Protein AF-A9DYQ1-F1 (afdb_monomer_lite)

Foldseek 3Di:
DDDDDDDPDDDDDPPPPCPVPPPPFAQDPQCLLVLVLVLQLCLVPDDLVNQQVSAQHLVNLLVVLVVCVVQFAPVSSVVNVPDDPVNLSVVSVVASVVSVVLCVVVVHNRNQKAWDGKDWDWDADRRWIKIWIWTWIDDPNWIKIKIWIWTQDPSRTITTHDIHDIDTD

Organism: NCBI:txid391587

Secondary structure (DSSP, 8-state):
-----------S-------------B-STHHHHHHHHHHHTTTTT--HHHHHHTS--HHHHHHHHHHTTTTS-HHHHHHHHT--HHHHHHHHHHHHHHHHHHHHHHT--GGG-EEEEEEEEEEEETTEEEEEEEEEEEETTEEEEEEEEEEE-TTS-EEEEEEEEEEE-

Radius of gyration: 20.81 Å; chains: 1; bounding box: 68×34×69 Å

Sequence (169 aa):
MKKAHHIFTLLIVSVLFISCENSTTIKKPEDVGKHAMTILKKMDKLSKEEYIKALFTLEDVKAFGKENADKISERGLKEIEDLTPEKYNANMERTFNKLKESADKYGIVWKDITYEDYTFEEREQDNIKGTRGTLSFKHDDKPYTIRLSALIMKDKSYKLIGMSGFREN

pLDDT: mean 88.34, std 16.56, range [38.72, 98.44]

Structure (mmCIF, N/CA/C/O backbone):
data_AF-A9DYQ1-F1
#
_entry.id   AF-A9DYQ1-F1
#
loop_
_atom_site.group_PDB
_atom_site.id
_atom_site.type_symbol
_atom_site.label_atom_id
_atom_site.label_alt_id
_atom_site.label_comp_id
_atom_site.label_asym_id
_atom_site.label_entity_id
_atom_site.label_seq_id
_atom_site.pdbx_PDB_ins_code
_atom_site.Cartn_x
_atom_site.Cartn_y
_atom_site.Cartn_z
_atom_site.occupancy
_atom_site.B_iso_or_equiv
_atom_site.auth_seq_id
_atom_site.auth_comp_id
_atom_site.auth_asym_id
_atom_site.auth_atom_id
_atom_site.pdbx_PDB_model_num
ATOM 1 N N . MET A 1 1 ? 48.550 -17.893 46.424 1.00 40.50 1 MET A N 1
ATOM 2 C CA . MET A 1 1 ? 48.075 -18.811 45.364 1.00 40.50 1 MET A CA 1
ATOM 3 C C . MET A 1 1 ? 46.703 -18.350 44.870 1.00 40.50 1 MET A C 1
ATOM 5 O O . MET A 1 1 ? 45.802 -18.263 45.684 1.00 40.50 1 MET A O 1
ATOM 9 N N . LYS A 1 2 ? 46.627 -17.984 43.576 1.00 39.91 2 LYS A N 1
ATOM 10 C CA . LYS A 1 2 ? 45.488 -17.983 42.616 1.00 39.91 2 LYS A CA 1
ATOM 11 C C . LYS A 1 2 ? 44.081 -17.666 43.181 1.00 39.91 2 LYS A C 1
ATOM 13 O O . LYS A 1 2 ? 43.480 -18.501 43.832 1.00 39.91 2 LYS A O 1
ATOM 18 N N . LYS A 1 3 ? 43.552 -16.442 43.027 1.00 45.97 3 LYS A N 1
ATOM 19 C CA . LYS A 1 3 ? 42.706 -15.969 41.896 1.00 45.97 3 LYS A CA 1
ATOM 20 C C . LYS A 1 3 ? 41.659 -17.001 41.420 1.00 45.97 3 LYS A C 1
ATOM 22 O O . LYS A 1 3 ? 41.969 -17.810 40.553 1.00 45.97 3 LYS A O 1
ATOM 27 N N . ALA A 1 4 ? 40.423 -16.890 41.906 1.00 50.81 4 ALA A N 1
ATOM 28 C CA . ALA A 1 4 ? 39.215 -17.487 41.319 1.00 50.81 4 ALA A CA 1
ATOM 29 C C . ALA A 1 4 ? 38.196 -16.344 41.126 1.00 50.81 4 ALA A C 1
ATOM 31 O O . ALA A 1 4 ? 37.671 -15.810 42.091 1.00 50.81 4 ALA A O 1
ATOM 32 N N . HIS A 1 5 ? 38.259 -15.677 39.974 1.00 49.56 5 HIS A N 1
ATOM 33 C CA . HIS A 1 5 ? 37.331 -15.855 38.847 1.00 49.56 5 HIS A CA 1
ATOM 34 C C . HIS A 1 5 ? 36.043 -15.037 39.015 1.00 49.56 5 HIS A C 1
ATOM 36 O O . HIS A 1 5 ? 35.018 -15.512 39.488 1.00 49.56 5 HIS A O 1
ATOM 42 N N . HIS A 1 6 ? 36.124 -13.791 38.535 1.00 56.28 6 HIS A N 1
ATOM 43 C CA . HIS A 1 6 ? 35.034 -13.179 37.782 1.00 56.28 6 HIS A CA 1
ATOM 44 C C . HIS A 1 6 ? 34.451 -14.221 36.822 1.00 56.28 6 HIS A C 1
ATOM 46 O O . HIS A 1 6 ? 35.230 -14.768 36.056 1.00 56.28 6 HIS A O 1
ATOM 52 N N . ILE A 1 7 ? 33.145 -14.480 36.872 1.00 56.91 7 ILE A N 1
ATOM 53 C CA . ILE A 1 7 ? 32.258 -14.837 35.748 1.00 56.91 7 ILE A CA 1
ATOM 54 C C . ILE A 1 7 ? 30.840 -14.787 36.336 1.00 56.91 7 ILE A C 1
ATOM 56 O O . ILE A 1 7 ? 30.326 -15.751 36.890 1.00 56.91 7 ILE A O 1
ATOM 60 N N . PHE A 1 8 ? 30.215 -13.618 36.260 1.00 48.75 8 PHE A N 1
ATOM 61 C CA . PHE A 1 8 ? 28.759 -13.529 36.143 1.00 48.75 8 PHE A CA 1
ATOM 62 C C . PHE A 1 8 ? 28.449 -12.345 35.228 1.00 48.75 8 PHE A C 1
ATOM 64 O O . PHE A 1 8 ? 27.862 -11.335 35.595 1.00 48.75 8 PHE A O 1
ATOM 71 N N . THR A 1 9 ? 28.987 -12.455 34.017 1.00 54.00 9 THR A N 1
ATOM 72 C CA . THR A 1 9 ? 28.660 -11.608 32.878 1.00 54.00 9 THR A CA 1
ATOM 73 C C . THR A 1 9 ? 28.218 -12.554 31.782 1.00 54.00 9 THR A C 1
ATOM 75 O O . THR A 1 9 ? 29.058 -13.048 31.043 1.00 54.00 9 THR A O 1
ATOM 78 N N . LEU A 1 10 ? 26.926 -12.867 31.711 1.00 50.59 10 LEU A N 1
ATOM 79 C CA . LEU A 1 10 ? 26.263 -13.218 30.458 1.00 50.59 10 LEU A CA 1
ATOM 80 C C . LEU A 1 10 ? 24.759 -13.361 30.688 1.00 50.59 10 LEU A C 1
ATOM 82 O O . LEU A 1 10 ? 24.347 -13.855 31.729 1.00 50.59 10 LEU A O 1
ATOM 86 N N . LEU A 1 11 ? 23.991 -13.021 29.654 1.00 49.88 11 LEU A N 1
ATOM 87 C CA . LEU A 1 11 ? 22.552 -13.243 29.506 1.00 49.88 11 LEU A CA 1
ATOM 88 C C . LEU A 1 11 ? 21.665 -12.350 30.372 1.00 49.88 11 LEU A C 1
ATOM 90 O O . LEU A 1 11 ? 21.276 -12.724 31.463 1.00 49.88 11 LEU A O 1
ATOM 94 N N . ILE A 1 12 ? 21.318 -11.180 29.836 1.00 52.84 12 ILE A N 1
ATOM 95 C CA . ILE A 1 12 ? 19.942 -10.685 29.615 1.00 52.84 12 ILE A CA 1
ATOM 96 C C . ILE A 1 12 ? 20.112 -9.252 29.099 1.00 52.84 12 ILE A C 1
ATOM 98 O O . ILE A 1 12 ? 19.974 -8.307 29.850 1.00 52.84 12 ILE A O 1
ATOM 102 N N . VAL A 1 13 ? 20.506 -9.095 27.834 1.00 50.69 13 VAL A N 1
ATOM 103 C CA . VAL A 1 13 ? 20.022 -8.020 26.941 1.00 50.69 13 VAL A CA 1
ATOM 104 C C . VAL A 1 13 ? 20.194 -8.536 25.508 1.00 50.69 13 VAL A C 1
ATOM 106 O O . VAL A 1 13 ? 20.801 -7.918 24.643 1.00 50.69 13 VAL A O 1
ATOM 109 N N . SER A 1 14 ? 19.647 -9.718 25.235 1.00 45.72 14 SER A N 1
ATOM 110 C CA . SER A 1 14 ? 19.144 -10.041 23.903 1.00 45.72 14 SER A CA 1
ATOM 111 C C . SER A 1 14 ? 17.839 -9.262 23.704 1.00 45.72 14 SER A C 1
ATOM 113 O O . SER A 1 14 ? 16.759 -9.826 23.592 1.00 45.72 14 SER A O 1
ATOM 115 N N . VAL A 1 15 ? 17.951 -7.933 23.677 1.00 53.78 15 VAL A N 1
ATOM 116 C CA . VAL A 1 15 ? 17.115 -7.120 22.797 1.00 53.78 15 VAL A CA 1
ATOM 117 C C . VAL A 1 15 ? 17.691 -7.472 21.426 1.00 53.78 15 VAL A C 1
ATOM 119 O O . VAL A 1 15 ? 18.695 -6.922 20.999 1.00 53.78 15 VAL A O 1
ATOM 122 N N . LEU A 1 16 ? 17.283 -8.571 20.786 1.00 45.16 16 LEU A N 1
ATOM 123 C CA . LEU A 1 16 ? 16.071 -8.586 19.971 1.00 45.16 16 LEU A CA 1
ATOM 124 C C . LEU A 1 16 ? 15.844 -7.212 19.326 1.00 45.16 16 LEU A C 1
ATOM 126 O O . LEU A 1 16 ? 14.733 -6.697 19.279 1.00 45.16 16 LEU A O 1
ATOM 130 N N . PHE A 1 17 ? 16.914 -6.658 18.745 1.00 46.25 17 PHE A N 1
ATOM 131 C CA . PHE A 1 17 ? 16.836 -6.013 17.448 1.00 46.25 17 PHE A CA 1
ATOM 132 C C . PHE A 1 17 ? 16.303 -7.057 16.465 1.00 46.25 17 PHE A C 1
ATOM 134 O O . PHE A 1 17 ? 17.014 -7.598 15.624 1.00 46.25 17 PHE A O 1
ATOM 141 N N . ILE A 1 18 ? 15.002 -7.324 16.577 1.00 45.78 18 ILE A N 1
ATOM 142 C CA . ILE A 1 18 ? 14.160 -7.705 15.461 1.00 45.78 18 ILE A CA 1
ATOM 143 C C . ILE A 1 18 ? 14.119 -6.446 14.588 1.00 45.78 18 ILE A C 1
ATOM 145 O O . ILE A 1 18 ? 13.111 -5.756 14.480 1.00 45.78 18 ILE A O 1
ATOM 149 N N . SER A 1 19 ? 15.254 -6.125 13.967 1.00 38.72 19 SER A N 1
ATOM 150 C CA . SER A 1 19 ? 15.243 -5.494 12.662 1.00 38.72 19 SER A CA 1
ATOM 151 C C . SER A 1 19 ? 14.729 -6.579 11.727 1.00 38.72 19 SER A C 1
ATOM 153 O O . SER A 1 19 ? 15.490 -7.265 11.054 1.00 38.72 19 SER A O 1
ATOM 155 N N . CYS A 1 20 ? 13.421 -6.829 11.796 1.00 41.53 20 CYS A N 1
ATOM 156 C CA . CYS A 1 20 ? 12.740 -7.595 10.778 1.00 41.53 20 CYS A CA 1
ATOM 157 C C . CYS A 1 20 ? 12.833 -6.742 9.518 1.00 41.53 20 CYS A C 1
ATOM 159 O O . CYS A 1 20 ? 12.065 -5.794 9.347 1.00 41.53 20 CYS A O 1
ATOM 161 N N . GLU A 1 21 ? 13.799 -7.078 8.666 1.00 46.41 21 GLU A N 1
ATOM 162 C CA . GLU A 1 21 ? 13.752 -6.853 7.226 1.00 46.41 21 GLU A CA 1
ATOM 163 C C . GLU A 1 21 ? 12.452 -7.456 6.681 1.00 46.41 21 GLU A C 1
ATOM 165 O O . GLU A 1 21 ? 12.430 -8.528 6.090 1.00 46.41 21 GLU A O 1
ATOM 170 N N . ASN A 1 22 ? 11.320 -6.808 6.915 1.00 41.91 22 ASN A N 1
ATOM 171 C CA . ASN A 1 22 ? 10.039 -7.318 6.462 1.00 41.91 22 ASN A CA 1
ATOM 172 C C . ASN A 1 22 ? 9.542 -6.464 5.311 1.00 41.91 22 ASN A C 1
ATOM 174 O O . ASN A 1 22 ? 8.440 -5.926 5.355 1.00 41.91 22 ASN A O 1
ATOM 178 N N . SER A 1 23 ? 10.295 -6.474 4.208 1.00 49.47 23 SER A N 1
ATOM 179 C CA . SER A 1 23 ? 9.592 -6.574 2.932 1.00 49.47 23 SER A CA 1
ATOM 180 C C . SER A 1 23 ? 9.047 -8.009 2.870 1.00 49.47 23 SER A C 1
ATOM 182 O O . SER A 1 23 ? 9.657 -8.925 2.317 1.00 49.47 23 SER A O 1
ATOM 184 N N . THR A 1 24 ? 7.940 -8.263 3.579 1.00 62.09 24 THR A N 1
ATOM 185 C CA . THR A 1 24 ? 7.328 -9.592 3.605 1.00 62.09 24 THR A CA 1
ATOM 186 C C . THR A 1 24 ? 6.993 -9.926 2.163 1.00 62.09 24 THR A C 1
ATOM 188 O O . THR A 1 24 ? 6.187 -9.252 1.527 1.00 62.09 24 THR A O 1
ATOM 191 N N . THR A 1 25 ? 7.701 -10.893 1.590 1.00 79.31 25 THR A N 1
ATOM 192 C CA . THR A 1 25 ? 7.480 -11.266 0.199 1.00 79.31 25 THR A CA 1
ATOM 193 C C . THR A 1 25 ? 6.159 -12.018 0.151 1.00 79.31 25 THR A C 1
ATOM 195 O O . THR A 1 25 ? 6.078 -13.169 0.574 1.00 79.31 25 THR A O 1
ATOM 198 N N . ILE A 1 26 ? 5.108 -11.347 -0.313 1.00 91.56 26 ILE A N 1
ATOM 199 C CA . ILE A 1 26 ? 3.766 -11.915 -0.401 1.00 91.56 26 ILE A CA 1
ATOM 200 C C . ILE A 1 26 ? 3.757 -12.861 -1.601 1.00 91.56 26 ILE A C 1
ATOM 202 O O . ILE A 1 26 ? 4.026 -12.437 -2.718 1.00 91.56 26 ILE A O 1
ATOM 206 N N . LYS A 1 27 ? 3.496 -14.153 -1.397 1.00 92.69 27 LYS A N 1
ATOM 207 C CA . LYS A 1 27 ? 3.528 -15.154 -2.485 1.00 92.69 27 LYS A CA 1
ATOM 208 C C . LYS A 1 27 ? 2.156 -15.466 -3.078 1.00 92.69 27 LYS A C 1
ATOM 210 O O . LYS A 1 27 ? 2.085 -16.088 -4.132 1.00 92.69 27 LYS A O 1
ATOM 215 N N . LYS A 1 28 ? 1.086 -15.054 -2.403 1.00 92.06 28 LYS A N 1
ATOM 216 C CA . LYS A 1 28 ? -0.295 -15.300 -2.809 1.00 92.06 28 LYS A CA 1
ATOM 217 C C . LYS A 1 28 ? -1.065 -13.983 -2.826 1.00 92.06 28 LYS A C 1
ATOM 219 O O . LYS A 1 28 ? -0.905 -13.208 -1.881 1.00 92.06 28 LYS A O 1
ATOM 224 N N . PRO A 1 29 ? -1.888 -13.719 -3.848 1.00 88.69 29 PRO A N 1
ATOM 225 C CA . PRO A 1 29 ? -2.624 -12.464 -3.931 1.00 88.69 29 PRO A CA 1
ATOM 226 C C . PRO A 1 29 ? -3.575 -12.282 -2.741 1.00 88.69 29 PRO A C 1
ATOM 228 O O . PRO A 1 29 ? -3.687 -11.179 -2.219 1.00 88.69 29 PRO A O 1
ATOM 231 N N . GLU A 1 30 ? -4.167 -13.358 -2.216 1.00 90.00 30 GLU A N 1
ATOM 232 C CA . GLU A 1 30 ? -5.069 -13.318 -1.056 1.00 90.00 30 GLU A CA 1
ATOM 233 C C . GLU A 1 30 ? -4.378 -12.793 0.216 1.00 90.00 30 GLU A C 1
ATOM 235 O O . GLU A 1 30 ? -5.014 -12.216 1.100 1.00 90.00 30 GLU A O 1
ATOM 240 N N . ASP A 1 31 ? -3.056 -12.955 0.316 1.00 94.75 31 ASP A N 1
ATOM 241 C CA . ASP A 1 31 ? -2.280 -12.496 1.466 1.00 94.75 31 ASP A CA 1
ATOM 242 C C . ASP A 1 31 ? -1.938 -10.993 1.390 1.00 94.75 31 ASP A C 1
ATOM 244 O O . ASP A 1 31 ? -1.518 -10.414 2.396 1.00 94.75 31 ASP A O 1
ATOM 248 N N . VAL A 1 32 ? -2.192 -10.319 0.255 1.00 96.31 32 VAL A N 1
ATOM 249 C CA . VAL A 1 32 ? -2.072 -8.852 0.130 1.00 96.31 32 VAL A CA 1
ATOM 250 C C . VAL A 1 32 ? -3.027 -8.149 1.093 1.00 96.31 32 VAL A C 1
ATOM 252 O O . VAL A 1 32 ? -2.613 -7.232 1.805 1.00 96.31 32 VAL A O 1
ATOM 255 N N . GLY A 1 33 ? -4.278 -8.616 1.183 1.00 96.69 33 GLY A N 1
ATOM 256 C CA . GLY A 1 33 ? -5.270 -8.081 2.118 1.00 96.69 33 GLY A CA 1
ATOM 257 C C . GLY A 1 33 ? -4.836 -8.213 3.579 1.00 96.69 33 GLY A C 1
ATOM 258 O O . GLY A 1 33 ? -4.914 -7.252 4.344 1.00 96.69 33 GLY A O 1
ATOM 259 N N . LYS A 1 34 ? -4.295 -9.375 3.966 1.00 95.94 34 LYS A N 1
ATOM 260 C CA . LYS A 1 34 ? -3.789 -9.619 5.331 1.00 95.94 34 LYS A CA 1
ATOM 261 C C . LYS A 1 34 ? -2.568 -8.761 5.662 1.00 95.94 34 LYS A C 1
ATOM 263 O O . LYS A 1 34 ? -2.434 -8.270 6.786 1.00 95.94 34 LYS A O 1
ATOM 268 N N . HIS A 1 35 ? -1.675 -8.568 4.692 1.00 95.88 35 HIS A N 1
ATOM 269 C CA . HIS A 1 35 ? -0.522 -7.693 4.864 1.00 95.88 35 HIS A CA 1
ATOM 270 C C . HIS A 1 35 ? -0.960 -6.235 5.057 1.00 95.88 35 HIS A C 1
ATOM 272 O O . HIS A 1 35 ? -0.565 -5.608 6.039 1.00 95.88 35 HIS A O 1
ATOM 278 N N . ALA A 1 36 ? -1.860 -5.733 4.206 1.00 97.06 36 ALA A N 1
ATOM 279 C CA . ALA A 1 36 ? -2.444 -4.401 4.360 1.00 97.06 36 ALA A CA 1
ATOM 280 C C . ALA A 1 36 ? -3.147 -4.239 5.716 1.00 97.06 36 ALA A C 1
ATOM 282 O O . ALA A 1 36 ? -2.920 -3.252 6.410 1.00 97.06 36 ALA A O 1
ATOM 283 N N . MET A 1 37 ? -3.911 -5.242 6.157 1.00 97.31 37 MET A N 1
ATOM 284 C CA . MET A 1 37 ? -4.545 -5.256 7.478 1.00 97.31 37 MET A CA 1
ATOM 285 C C . MET A 1 37 ? -3.530 -5.092 8.620 1.00 97.31 37 MET A C 1
ATOM 287 O O . MET A 1 37 ? -3.785 -4.385 9.593 1.00 97.31 37 MET A O 1
ATOM 291 N N . THR A 1 38 ? -2.358 -5.718 8.499 1.00 96.06 38 THR A N 1
ATOM 292 C CA . THR A 1 38 ? -1.279 -5.605 9.493 1.00 96.06 38 THR A CA 1
ATOM 293 C C . THR A 1 38 ? -0.722 -4.182 9.574 1.00 96.06 38 THR A C 1
ATOM 295 O O . THR A 1 38 ? -0.380 -3.728 10.667 1.00 96.06 38 THR A O 1
ATOM 298 N N . ILE A 1 39 ? -0.641 -3.478 8.440 1.00 96.69 39 ILE A N 1
ATOM 299 C CA . ILE A 1 39 ? -0.240 -2.066 8.385 1.00 96.69 39 ILE A CA 1
ATOM 300 C C . ILE A 1 39 ? -1.346 -1.193 8.985 1.00 96.69 39 ILE A C 1
ATOM 302 O O . ILE A 1 39 ? -1.072 -0.400 9.884 1.00 96.69 39 ILE A O 1
ATOM 306 N N . LEU A 1 40 ? -2.598 -1.393 8.553 1.00 97.50 40 LEU A N 1
ATOM 307 C CA . LEU A 1 40 ? -3.757 -0.627 9.018 1.00 97.50 40 LEU A CA 1
ATOM 308 C C . LEU A 1 40 ? -3.893 -0.677 10.539 1.00 97.50 40 LEU A C 1
ATOM 310 O O . LEU A 1 40 ? -3.983 0.372 11.162 1.00 97.50 40 LEU A O 1
ATOM 314 N N . LYS A 1 41 ? -3.761 -1.856 11.160 1.00 97.62 41 LYS A N 1
ATOM 315 C CA . LYS A 1 41 ? -3.813 -2.012 12.628 1.00 97.62 41 LYS A CA 1
ATOM 316 C C . LYS A 1 41 ? -2.759 -1.225 13.410 1.00 97.62 41 LYS A C 1
ATOM 318 O O . LYS A 1 41 ? -2.864 -1.101 14.629 1.00 97.62 41 LYS A O 1
ATOM 323 N N . LYS A 1 42 ? -1.720 -0.728 12.739 1.00 96.44 42 LYS A N 1
ATOM 324 C CA . LYS A 1 42 ? -0.634 0.051 13.341 1.00 96.44 42 LYS A CA 1
ATOM 325 C C . LYS A 1 42 ? -0.725 1.542 13.018 1.00 96.44 42 LYS A C 1
ATOM 327 O O . LYS A 1 42 ? 0.101 2.293 13.524 1.00 96.44 42 LYS A O 1
ATOM 332 N N . MET A 1 43 ? -1.709 1.986 12.235 1.00 95.94 43 MET A N 1
ATOM 333 C CA . MET A 1 43 ? -1.803 3.366 11.732 1.00 95.94 43 MET A CA 1
ATOM 334 C C . MET A 1 43 ? -1.805 4.439 12.827 1.00 95.94 43 MET A C 1
ATOM 336 O O . MET A 1 43 ? -1.227 5.501 12.616 1.00 95.94 43 MET A O 1
ATOM 340 N N . ASP A 1 44 ? -2.362 4.155 14.009 1.00 93.25 44 ASP A N 1
ATOM 341 C CA . ASP A 1 44 ? -2.326 5.076 15.162 1.00 93.25 44 ASP A CA 1
ATOM 342 C C . ASP A 1 44 ? -0.904 5.373 15.661 1.00 93.25 44 ASP A C 1
ATOM 344 O O . ASP A 1 44 ? -0.655 6.402 16.287 1.00 93.25 44 ASP A O 1
ATOM 348 N N . LYS A 1 45 ? 0.029 4.448 15.414 1.00 93.88 45 LYS A N 1
ATOM 349 C CA . LYS A 1 45 ? 1.401 4.472 15.935 1.00 93.88 45 LYS A CA 1
ATOM 350 C C . LYS A 1 45 ? 2.453 4.681 14.853 1.00 93.88 45 LYS A C 1
ATOM 352 O O . LYS A 1 45 ? 3.588 4.989 15.193 1.00 93.88 45 LYS A O 1
ATOM 357 N N . LEU A 1 46 ? 2.101 4.476 13.585 1.00 94.19 46 LEU A N 1
ATOM 358 C CA . LEU A 1 46 ? 3.023 4.657 12.471 1.00 94.19 46 LEU A CA 1
ATOM 359 C C . LEU A 1 46 ? 3.292 6.144 12.245 1.00 94.19 46 LEU A C 1
ATOM 361 O O . LEU A 1 46 ? 2.370 6.952 12.116 1.00 94.19 46 LEU A O 1
ATOM 365 N N . SER A 1 47 ? 4.568 6.487 12.132 1.00 95.38 47 SER A N 1
ATOM 366 C CA . SER A 1 47 ? 4.992 7.709 11.456 1.00 95.38 47 SER A CA 1
ATOM 367 C C . SER A 1 47 ? 4.725 7.614 9.950 1.00 95.38 47 SER A C 1
ATOM 369 O O . SER A 1 47 ? 4.548 6.531 9.380 1.00 95.38 47 SER A O 1
ATOM 371 N N . LYS A 1 48 ? 4.736 8.767 9.279 1.00 93.56 48 LYS A N 1
ATOM 372 C CA . LYS A 1 48 ? 4.628 8.845 7.819 1.00 93.56 48 LYS A CA 1
ATOM 373 C C . LYS A 1 48 ? 5.748 8.053 7.140 1.00 93.56 48 LYS A C 1
ATOM 375 O O . LYS A 1 48 ? 5.508 7.337 6.172 1.00 93.56 48 LYS A O 1
ATOM 380 N N . GLU A 1 49 ? 6.966 8.165 7.652 1.00 93.06 49 GLU A N 1
ATOM 381 C CA . GLU A 1 49 ? 8.152 7.517 7.104 1.00 93.06 49 GLU A CA 1
ATOM 382 C C . GLU A 1 49 ? 8.064 5.991 7.243 1.00 93.06 49 GLU A C 1
ATOM 384 O O . GLU A 1 49 ? 8.405 5.266 6.309 1.00 93.06 49 GLU A O 1
ATOM 389 N N . GLU A 1 50 ? 7.567 5.489 8.376 1.00 94.50 50 GLU A N 1
ATOM 390 C CA . GLU A 1 50 ? 7.318 4.055 8.567 1.00 94.50 50 GLU A CA 1
ATOM 391 C C . GLU A 1 50 ? 6.190 3.542 7.669 1.00 94.50 50 GLU A C 1
ATOM 393 O O . GLU A 1 50 ? 6.307 2.450 7.117 1.00 94.50 50 GLU A O 1
ATOM 398 N N . TYR A 1 51 ? 5.128 4.330 7.472 1.00 94.12 51 TYR A N 1
ATOM 399 C CA . TYR A 1 51 ? 4.063 3.998 6.525 1.00 94.12 51 TYR A CA 1
ATOM 400 C C . TYR A 1 51 ? 4.597 3.871 5.092 1.00 94.12 51 TYR A C 1
ATOM 402 O O . TYR A 1 51 ? 4.308 2.887 4.416 1.00 94.12 51 TYR A O 1
ATOM 410 N N . ILE A 1 52 ? 5.417 4.827 4.641 1.00 92.44 52 ILE A N 1
ATOM 411 C CA . ILE A 1 52 ? 6.021 4.801 3.301 1.00 92.44 52 ILE A CA 1
ATOM 412 C C . ILE A 1 52 ? 6.916 3.569 3.128 1.00 92.44 52 ILE A C 1
ATOM 414 O O . ILE A 1 52 ? 6.841 2.904 2.099 1.00 92.44 52 ILE A O 1
ATOM 418 N N . LYS A 1 53 ? 7.728 3.236 4.139 1.00 92.00 53 LYS A N 1
ATOM 419 C CA . LYS A 1 53 ? 8.616 2.059 4.124 1.00 92.00 53 LYS A CA 1
ATOM 420 C C . LYS A 1 53 ? 7.878 0.723 4.196 1.00 92.00 53 LYS A C 1
ATOM 422 O O . LYS A 1 53 ? 8.441 -0.296 3.814 1.00 92.00 53 LYS A O 1
ATOM 427 N N . ALA A 1 54 ? 6.651 0.708 4.714 1.00 91.62 54 ALA A N 1
ATOM 428 C CA . ALA A 1 54 ? 5.808 -0.486 4.732 1.00 91.62 54 ALA A CA 1
ATOM 429 C C . ALA A 1 54 ? 5.180 -0.790 3.358 1.00 91.62 54 ALA A C 1
ATOM 431 O O . ALA A 1 54 ? 4.599 -1.858 3.170 1.00 91.62 54 ALA A O 1
ATOM 432 N N . LEU A 1 55 ? 5.283 0.145 2.411 1.00 93.19 55 LEU A N 1
ATOM 433 C CA . LEU A 1 55 ? 4.831 0.017 1.030 1.00 93.19 55 LEU A CA 1
ATOM 434 C C . LEU A 1 55 ? 6.029 -0.115 0.077 1.00 93.19 55 LEU A C 1
ATOM 436 O O . LEU A 1 55 ? 7.185 -0.148 0.490 1.00 93.19 55 LEU A O 1
ATOM 440 N N . PHE A 1 56 ? 5.744 -0.207 -1.219 1.00 92.38 56 PHE A N 1
ATOM 441 C CA . PHE A 1 56 ? 6.751 -0.218 -2.276 1.00 92.38 56 PHE A CA 1
ATOM 442 C C . PHE A 1 56 ? 7.379 1.167 -2.450 1.00 92.38 56 PHE A C 1
ATOM 444 O O . PHE A 1 56 ? 6.708 2.087 -2.910 1.00 92.38 56 PHE A O 1
ATOM 451 N N . THR A 1 57 ? 8.643 1.312 -2.057 1.00 93.81 57 THR A N 1
ATOM 452 C CA . THR A 1 57 ? 9.332 2.607 -1.944 1.00 93.81 57 THR A CA 1
ATOM 453 C C . THR A 1 57 ? 9.651 3.235 -3.301 1.00 93.81 57 THR A C 1
ATOM 455 O O . THR A 1 57 ? 9.571 2.584 -4.343 1.00 93.81 57 THR A O 1
ATOM 458 N N . LEU A 1 58 ? 10.051 4.513 -3.316 1.00 94.75 58 LEU A N 1
ATOM 459 C CA . LEU A 1 58 ? 10.500 5.154 -4.555 1.00 94.75 58 LEU A CA 1
ATOM 460 C C . LEU A 1 58 ? 11.722 4.436 -5.136 1.00 94.75 58 LEU A C 1
ATOM 462 O O . LEU A 1 58 ? 11.814 4.258 -6.349 1.00 94.75 58 LEU A O 1
ATOM 466 N N . GLU A 1 59 ? 12.648 4.022 -4.278 1.00 94.44 59 GLU A N 1
ATOM 467 C CA . GLU A 1 59 ? 13.820 3.242 -4.651 1.00 94.44 59 GLU A CA 1
ATOM 468 C C . GLU A 1 59 ? 13.401 1.935 -5.328 1.00 94.44 59 GLU A C 1
ATOM 470 O O . GLU A 1 59 ? 13.920 1.620 -6.401 1.00 94.44 59 GLU A O 1
ATOM 475 N N . ASP A 1 60 ? 12.403 1.240 -4.773 1.00 93.88 60 ASP A N 1
ATOM 476 C CA . ASP A 1 60 ? 11.846 0.026 -5.371 1.00 93.88 60 ASP A CA 1
ATOM 477 C C . ASP A 1 60 ? 11.187 0.307 -6.731 1.00 93.88 60 ASP A C 1
ATOM 479 O O . ASP A 1 60 ? 11.396 -0.443 -7.683 1.00 93.88 60 ASP A O 1
ATOM 483 N N . VAL A 1 61 ? 10.438 1.410 -6.868 1.00 94.06 61 VAL A N 1
ATOM 484 C CA . VAL A 1 61 ? 9.826 1.830 -8.145 1.00 94.06 61 VAL A CA 1
ATOM 485 C C . VAL A 1 61 ? 10.892 2.099 -9.207 1.00 94.06 61 VAL A C 1
ATOM 487 O O . VAL A 1 61 ? 10.781 1.625 -10.340 1.00 94.06 61 VAL A O 1
ATOM 490 N N . LYS A 1 62 ? 11.953 2.832 -8.854 1.00 95.25 62 LYS A N 1
ATOM 491 C CA . LYS A 1 62 ? 13.058 3.140 -9.773 1.00 95.25 62 LYS A CA 1
ATOM 492 C C . LYS A 1 62 ? 13.847 1.883 -10.138 1.00 95.25 62 LYS A C 1
ATOM 494 O O . LYS A 1 62 ? 14.224 1.729 -11.300 1.00 95.25 62 LYS A O 1
ATOM 499 N N . ALA A 1 63 ? 14.095 0.992 -9.178 1.00 94.38 63 ALA A N 1
ATOM 500 C CA . ALA A 1 63 ? 14.748 -0.291 -9.421 1.00 94.38 63 ALA A CA 1
ATOM 501 C C . ALA A 1 63 ? 13.905 -1.167 -10.358 1.00 94.38 63 ALA A C 1
ATOM 503 O O . ALA A 1 63 ? 14.413 -1.651 -11.368 1.00 94.38 63 ALA A O 1
ATOM 504 N N . PHE A 1 64 ? 12.600 -1.267 -10.098 1.00 93.06 64 PHE A N 1
ATOM 505 C CA . PHE A 1 64 ? 11.659 -1.996 -10.942 1.00 93.06 64 PHE A CA 1
ATOM 506 C C . PHE A 1 64 ? 11.650 -1.476 -12.383 1.00 93.06 64 PHE A C 1
ATOM 508 O O . PHE A 1 64 ? 11.726 -2.278 -13.314 1.00 93.06 64 PHE A O 1
ATOM 515 N N . GLY A 1 65 ? 11.610 -0.153 -12.575 1.00 94.00 65 GLY A N 1
ATOM 516 C CA . GLY A 1 65 ? 11.673 0.460 -13.903 1.00 94.00 65 GLY A CA 1
ATOM 517 C C . GLY A 1 65 ? 12.943 0.084 -14.664 1.00 94.00 65 GLY A C 1
ATOM 518 O O . GLY A 1 65 ? 12.871 -0.349 -15.810 1.00 94.00 65 GLY A O 1
ATOM 519 N N . LYS A 1 66 ? 14.106 0.162 -14.004 1.00 94.44 66 LYS A N 1
ATOM 520 C CA . LYS A 1 66 ? 15.401 -0.203 -14.604 1.00 94.44 66 LYS A CA 1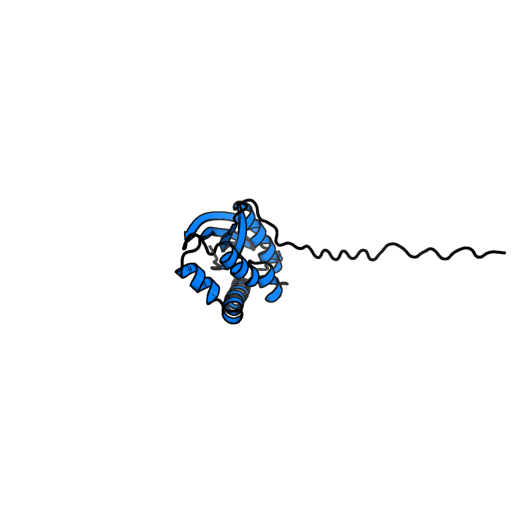
ATOM 521 C C . LYS A 1 66 ? 15.479 -1.684 -14.973 1.00 94.44 66 LYS A C 1
ATOM 523 O O . LYS A 1 66 ? 15.921 -2.023 -16.065 1.00 94.44 66 LYS A O 1
ATOM 528 N N . GLU A 1 67 ? 15.041 -2.570 -14.083 1.00 92.75 67 GLU A N 1
ATOM 529 C CA . GLU A 1 67 ? 15.091 -4.022 -14.294 1.00 92.75 67 GLU A CA 1
ATOM 530 C C . GLU A 1 67 ? 14.125 -4.532 -15.371 1.00 92.75 67 GLU A C 1
ATOM 532 O O . GLU A 1 67 ? 14.231 -5.688 -15.796 1.00 92.75 67 GLU A O 1
ATOM 537 N N . ASN A 1 68 ? 13.146 -3.717 -15.761 1.00 91.38 68 ASN A N 1
ATOM 538 C CA . ASN A 1 68 ? 12.098 -4.068 -16.715 1.00 91.38 68 ASN A CA 1
ATOM 539 C C . ASN A 1 68 ? 12.018 -3.064 -17.875 1.00 91.38 68 ASN A C 1
ATOM 541 O O . ASN A 1 68 ? 10.977 -2.967 -18.524 1.00 91.38 68 ASN A O 1
ATOM 545 N N . ALA A 1 69 ? 13.099 -2.326 -18.143 1.00 93.50 69 ALA A N 1
ATOM 546 C CA . ALA A 1 69 ? 13.140 -1.298 -19.183 1.00 93.50 69 ALA A CA 1
ATOM 547 C C . ALA A 1 69 ? 12.843 -1.837 -20.594 1.00 93.50 69 ALA A C 1
ATOM 549 O O . ALA A 1 69 ? 12.334 -1.120 -21.442 1.00 93.50 69 ALA A O 1
ATOM 550 N N . ASP A 1 70 ? 13.111 -3.116 -20.841 1.00 92.94 70 ASP A N 1
ATOM 551 C CA . ASP A 1 70 ? 12.802 -3.807 -22.094 1.00 92.94 70 ASP A CA 1
ATOM 552 C C . ASP A 1 70 ? 11.325 -4.221 -22.224 1.00 92.94 70 ASP A C 1
ATOM 554 O O . ASP A 1 70 ? 10.882 -4.607 -23.304 1.00 92.94 70 ASP A O 1
ATOM 558 N N . LYS A 1 71 ? 10.564 -4.179 -21.125 1.00 91.19 71 LYS A N 1
ATOM 559 C CA . LYS A 1 71 ? 9.197 -4.717 -21.040 1.00 91.19 71 LYS A CA 1
ATOM 560 C C . LYS A 1 71 ? 8.154 -3.642 -20.817 1.00 91.19 71 LYS A C 1
ATOM 562 O O . LYS A 1 71 ? 7.061 -3.762 -21.360 1.00 91.19 71 LYS A O 1
ATOM 567 N N . ILE A 1 72 ? 8.467 -2.626 -20.020 1.00 93.31 72 ILE A N 1
ATOM 568 C CA . ILE A 1 72 ? 7.553 -1.522 -19.724 1.00 93.31 72 ILE A CA 1
ATOM 569 C C . ILE A 1 72 ? 7.408 -0.644 -20.972 1.00 93.31 72 ILE A C 1
ATOM 571 O O . ILE A 1 72 ? 8.365 -0.444 -21.718 1.00 93.31 72 ILE A O 1
ATOM 575 N N . SER A 1 73 ? 6.205 -0.119 -21.214 1.00 93.19 73 SER A N 1
ATOM 576 C CA . SER A 1 73 ? 5.987 0.829 -22.312 1.00 93.19 73 SER A CA 1
ATOM 577 C C . SER A 1 73 ? 6.848 2.094 -22.147 1.00 93.19 73 SER A C 1
ATOM 579 O O . SER A 1 73 ? 7.174 2.495 -21.030 1.00 93.19 73 SER A O 1
ATOM 581 N N . GLU A 1 74 ? 7.159 2.790 -23.244 1.00 94.25 74 GLU A N 1
ATOM 582 C CA . GLU A 1 74 ? 7.892 4.067 -23.189 1.00 94.25 74 GLU A CA 1
ATOM 583 C C . GLU A 1 74 ? 7.201 5.084 -22.262 1.00 94.25 74 GLU A C 1
ATOM 585 O O . GLU A 1 74 ? 7.854 5.762 -21.468 1.00 94.25 74 GLU A O 1
ATOM 590 N N . ARG A 1 75 ? 5.860 5.133 -22.296 1.00 94.12 75 ARG A N 1
ATOM 591 C CA . ARG A 1 75 ? 5.070 5.971 -21.386 1.00 94.12 75 ARG A CA 1
ATOM 592 C C . ARG A 1 75 ? 5.286 5.571 -19.927 1.00 94.12 75 ARG A C 1
ATOM 594 O O . ARG A 1 75 ? 5.527 6.447 -19.104 1.00 94.12 75 ARG A O 1
ATOM 601 N N . GLY A 1 76 ? 5.212 4.279 -19.610 1.00 92.44 76 GLY A N 1
ATOM 602 C CA . GLY A 1 76 ? 5.408 3.783 -18.247 1.00 92.44 76 GLY A CA 1
ATOM 603 C C . GLY A 1 76 ? 6.819 4.058 -17.720 1.00 92.44 76 GLY A C 1
ATOM 604 O O . GLY A 1 76 ? 6.979 4.466 -16.572 1.00 92.44 76 GLY A O 1
ATOM 605 N N . LEU A 1 77 ? 7.845 3.913 -18.565 1.00 94.56 77 LEU A N 1
ATOM 606 C CA . LEU A 1 77 ? 9.223 4.251 -18.195 1.00 94.56 77 LEU A CA 1
ATOM 607 C C . LEU A 1 77 ? 9.386 5.736 -17.921 1.00 94.56 77 LEU A C 1
ATOM 609 O O . LEU A 1 77 ? 9.942 6.099 -16.888 1.00 94.56 77 LEU A O 1
ATOM 613 N N . LYS A 1 78 ? 8.827 6.586 -18.783 1.00 94.75 78 LYS A N 1
ATOM 614 C CA . LYS A 1 78 ? 8.837 8.031 -18.575 1.00 94.75 78 LYS A CA 1
ATOM 615 C C . LYS A 1 78 ? 8.123 8.429 -17.282 1.00 94.75 78 LYS A C 1
ATOM 617 O O . LYS A 1 78 ? 8.634 9.253 -16.534 1.00 94.75 78 LYS A O 1
ATOM 622 N N . GLU A 1 79 ? 6.982 7.815 -16.971 1.00 93.75 79 GLU A N 1
ATOM 623 C CA . GLU A 1 79 ? 6.275 8.046 -15.703 1.00 93.75 79 GLU A CA 1
ATOM 624 C C . GLU A 1 79 ? 7.127 7.656 -14.487 1.00 93.75 79 GLU A C 1
ATOM 626 O O . GLU A 1 79 ? 7.163 8.394 -13.499 1.00 93.75 79 GLU A O 1
ATOM 631 N N . ILE A 1 80 ? 7.850 6.534 -14.566 1.00 94.25 80 ILE A N 1
ATOM 632 C CA . ILE A 1 80 ? 8.794 6.123 -13.522 1.00 94.25 80 ILE A CA 1
ATOM 633 C C . ILE A 1 80 ? 9.959 7.109 -13.432 1.00 94.25 80 ILE A C 1
ATOM 635 O O . ILE A 1 80 ? 10.333 7.483 -12.324 1.00 94.25 80 ILE A O 1
ATOM 639 N N . GLU A 1 81 ? 10.541 7.550 -14.546 1.00 94.44 81 GLU A N 1
AT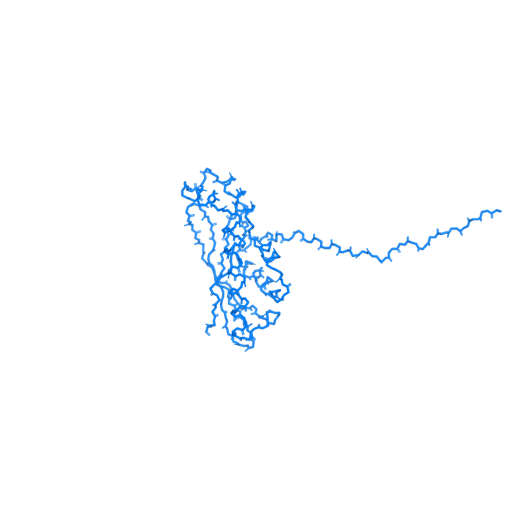OM 640 C CA . 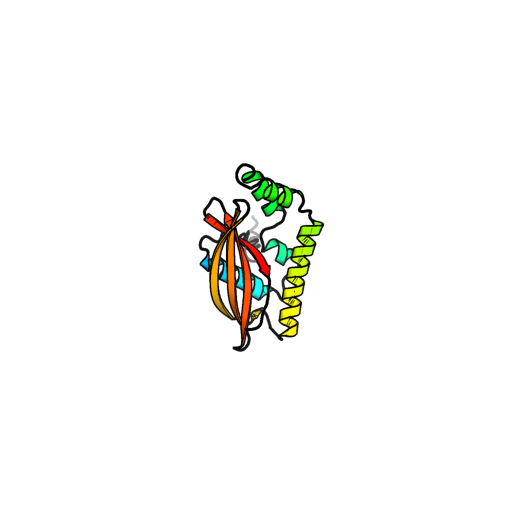GLU A 1 81 ? 11.660 8.500 -14.593 1.00 94.44 81 GLU A CA 1
ATOM 641 C C . GLU A 1 81 ? 11.281 9.876 -14.027 1.00 94.44 81 GLU A C 1
ATOM 643 O O . GLU A 1 81 ? 11.991 10.390 -13.158 1.00 94.44 81 GLU A O 1
ATOM 648 N N . ASP A 1 82 ? 10.114 10.400 -14.404 1.00 95.94 82 ASP A N 1
ATOM 649 C CA . ASP A 1 82 ? 9.584 11.710 -13.997 1.00 95.94 82 ASP A CA 1
ATOM 650 C C . ASP A 1 82 ? 9.089 11.756 -12.537 1.00 95.94 82 ASP A C 1
ATOM 652 O O . ASP A 1 82 ? 8.738 12.829 -12.007 1.00 95.94 82 ASP A O 1
ATOM 656 N N . LEU A 1 83 ? 9.027 10.598 -11.872 1.00 95.62 83 LEU A N 1
ATOM 657 C CA . LEU A 1 83 ? 8.648 10.480 -10.471 1.00 95.62 83 LEU A CA 1
ATOM 658 C C . LEU A 1 83 ? 9.793 10.958 -9.570 1.00 95.62 83 LEU A C 1
ATOM 660 O O . LEU A 1 83 ? 10.792 10.262 -9.379 1.00 95.62 83 LEU A O 1
ATOM 664 N N . THR A 1 84 ? 9.652 12.158 -9.012 1.00 96.69 84 THR A N 1
ATOM 665 C CA . THR A 1 84 ? 10.624 12.727 -8.069 1.00 96.69 84 THR A CA 1
ATOM 666 C C . THR A 1 84 ? 10.319 12.299 -6.627 1.00 96.69 84 THR A C 1
ATOM 668 O O . THR A 1 84 ? 9.166 11.954 -6.331 1.00 96.69 84 THR A O 1
ATOM 671 N N . PRO A 1 85 ? 11.305 12.354 -5.708 1.00 96.12 85 PRO A N 1
ATOM 672 C CA . PRO A 1 85 ? 11.079 12.142 -4.276 1.00 96.12 85 PRO A CA 1
ATOM 673 C C . PRO A 1 85 ? 9.939 12.985 -3.715 1.00 96.12 85 PRO A C 1
ATOM 675 O O . PRO A 1 85 ? 9.096 12.474 -2.985 1.00 96.12 85 PRO A O 1
ATOM 678 N N . GLU A 1 86 ? 9.849 14.254 -4.109 1.00 96.44 86 GLU A N 1
ATOM 679 C CA . GLU A 1 86 ? 8.819 15.178 -3.636 1.00 96.44 86 GLU A CA 1
ATOM 680 C C . GLU A 1 86 ? 7.430 14.742 -4.105 1.00 96.44 86 GLU A C 1
ATOM 682 O O . GLU A 1 86 ? 6.506 14.671 -3.298 1.00 96.44 86 GLU A O 1
ATOM 687 N N . LYS A 1 87 ? 7.274 14.398 -5.394 1.00 95.62 87 LYS A N 1
ATOM 688 C CA . LYS A 1 87 ? 5.990 13.928 -5.941 1.00 95.62 87 LYS A CA 1
ATOM 689 C C . LYS A 1 87 ? 5.549 12.621 -5.287 1.00 95.62 87 LYS A C 1
ATOM 691 O O . LYS A 1 87 ? 4.381 12.482 -4.921 1.00 95.62 87 LYS A O 1
ATOM 696 N N . TYR A 1 88 ? 6.471 11.672 -5.146 1.00 95.38 88 TYR A N 1
ATOM 697 C CA . TYR A 1 88 ? 6.193 10.382 -4.525 1.00 95.38 88 TYR A CA 1
ATOM 698 C C . TYR A 1 88 ? 5.790 10.552 -3.054 1.00 95.38 88 TYR A C 1
ATOM 700 O O . TYR A 1 88 ? 4.700 10.129 -2.659 1.00 95.38 88 TYR A O 1
ATOM 708 N N . ASN A 1 89 ? 6.609 11.257 -2.268 1.00 94.38 89 ASN A N 1
ATOM 709 C CA . ASN A 1 89 ? 6.361 11.476 -0.846 1.00 94.38 89 ASN A CA 1
ATOM 710 C C . ASN A 1 89 ? 5.076 12.273 -0.612 1.00 94.38 89 ASN A C 1
ATOM 712 O O . ASN A 1 89 ? 4.291 11.894 0.251 1.00 94.38 89 ASN A O 1
ATOM 716 N N . ALA A 1 90 ? 4.796 13.308 -1.411 1.00 95.06 90 ALA A N 1
ATOM 717 C CA . ALA A 1 90 ? 3.557 14.076 -1.296 1.00 95.06 90 ALA A CA 1
ATOM 718 C C . ALA A 1 90 ? 2.307 13.222 -1.577 1.00 95.06 90 ALA A C 1
ATOM 720 O O . ALA A 1 90 ? 1.275 13.387 -0.920 1.00 95.06 90 ALA A O 1
ATOM 721 N N . ASN A 1 91 ? 2.378 12.291 -2.534 1.00 94.31 91 ASN A N 1
ATOM 722 C CA . ASN A 1 91 ? 1.279 11.366 -2.815 1.00 94.31 91 ASN A CA 1
ATOM 723 C C . ASN A 1 91 ? 1.070 10.358 -1.676 1.00 94.31 91 ASN A C 1
ATOM 725 O O . ASN A 1 91 ? -0.076 10.102 -1.285 1.00 94.31 91 ASN A O 1
ATOM 729 N N . MET A 1 92 ? 2.154 9.815 -1.117 1.00 94.88 92 MET A N 1
ATOM 730 C CA . MET A 1 92 ? 2.075 8.894 0.019 1.00 94.88 92 MET A CA 1
ATOM 731 C C . MET A 1 92 ? 1.585 9.588 1.287 1.00 94.88 92 MET A C 1
ATOM 733 O O . MET A 1 92 ? 0.702 9.067 1.962 1.00 94.88 92 MET A O 1
ATOM 737 N N . GLU A 1 93 ? 2.070 10.798 1.559 1.00 95.19 93 GLU A N 1
ATOM 738 C CA . GLU A 1 93 ? 1.631 11.641 2.670 1.00 95.19 93 GLU A CA 1
ATOM 739 C C . GLU A 1 93 ? 0.141 11.949 2.595 1.00 95.19 93 GLU A C 1
ATOM 741 O O . GLU A 1 93 ? -0.595 11.739 3.556 1.00 95.19 93 GLU A O 1
ATOM 746 N N . ARG A 1 94 ? -0.335 12.381 1.424 1.00 96.00 94 ARG A N 1
ATOM 747 C CA . ARG A 1 94 ? -1.760 12.635 1.204 1.00 96.00 94 ARG A CA 1
ATOM 748 C C . ARG A 1 94 ? -2.598 11.395 1.492 1.00 96.00 94 ARG A C 1
ATOM 750 O O . ARG A 1 94 ? -3.697 11.503 2.024 1.00 96.00 94 ARG A O 1
ATOM 757 N N . THR A 1 95 ? -2.101 10.227 1.106 1.00 95.62 95 THR A N 1
ATOM 758 C CA . THR A 1 95 ? -2.796 8.959 1.314 1.00 95.62 95 THR A CA 1
ATOM 759 C C . THR A 1 95 ? -2.822 8.580 2.793 1.00 95.62 95 THR A C 1
ATOM 761 O O . THR A 1 95 ? -3.892 8.286 3.320 1.00 95.62 95 THR A O 1
ATOM 764 N N . PHE A 1 96 ? -1.680 8.672 3.475 1.00 96.94 96 PHE A N 1
ATOM 765 C CA . PHE A 1 96 ? -1.554 8.450 4.913 1.00 96.94 96 PHE A CA 1
ATOM 766 C C . PHE A 1 96 ? -2.502 9.353 5.715 1.00 96.94 96 PHE A C 1
ATOM 768 O O . PHE A 1 96 ? -3.293 8.861 6.519 1.00 96.94 96 PHE A O 1
ATOM 775 N N . ASN A 1 97 ? -2.494 10.659 5.430 1.00 96.75 97 ASN A N 1
ATOM 776 C CA . ASN A 1 97 ? -3.348 11.630 6.113 1.00 96.75 97 ASN A CA 1
ATOM 777 C C . ASN A 1 97 ? -4.832 11.353 5.860 1.00 96.75 97 ASN A C 1
ATOM 779 O O . ASN A 1 97 ? -5.605 11.312 6.808 1.00 96.75 97 ASN A O 1
ATOM 783 N N . LYS A 1 98 ? -5.226 11.047 4.617 1.00 96.44 98 LYS A N 1
ATOM 784 C CA . LYS A 1 98 ? -6.617 10.687 4.298 1.00 96.44 98 LYS A CA 1
ATOM 785 C C . LYS A 1 98 ? -7.109 9.458 5.053 1.00 96.44 98 LYS A C 1
ATOM 787 O O . LYS A 1 98 ? -8.289 9.397 5.392 1.00 96.44 98 LYS A O 1
ATOM 792 N N . LEU A 1 99 ? -6.245 8.468 5.285 1.00 96.69 99 LEU A N 1
ATOM 793 C CA . LEU A 1 99 ? -6.609 7.305 6.094 1.00 96.69 99 LEU A CA 1
ATOM 794 C C . LEU A 1 99 ? -6.874 7.724 7.538 1.00 96.69 99 LEU A C 1
ATOM 796 O O . LEU A 1 99 ? -7.931 7.389 8.066 1.00 96.69 99 LEU A O 1
ATOM 800 N N . LYS A 1 100 ? -5.976 8.510 8.141 1.00 96.31 100 LYS A N 1
ATOM 801 C CA . LYS A 1 100 ? -6.156 9.021 9.507 1.00 96.31 100 LYS A CA 1
ATOM 802 C C . LYS A 1 100 ? -7.415 9.876 9.642 1.00 96.31 100 LYS A C 1
ATOM 804 O O . LYS A 1 100 ? -8.260 9.564 10.467 1.00 96.31 100 LYS A O 1
ATOM 809 N N . GLU A 1 101 ? -7.599 10.850 8.755 1.00 96.38 101 GLU A N 1
ATOM 810 C CA . GLU A 1 101 ? -8.794 11.703 8.712 1.00 96.38 101 GLU A CA 1
ATOM 811 C C . GLU A 1 101 ? -10.085 10.886 8.572 1.00 96.38 101 GLU A C 1
ATOM 813 O O . GLU A 1 101 ? -11.099 11.209 9.186 1.00 96.38 101 GLU A O 1
ATOM 818 N N . SER A 1 102 ? -10.065 9.816 7.770 1.00 95.50 102 SER A N 1
ATOM 819 C CA . SER A 1 102 ? -11.231 8.943 7.620 1.00 95.50 102 SER A CA 1
ATOM 820 C C . SER A 1 102 ? -11.517 8.168 8.903 1.00 95.50 102 SER A C 1
ATOM 822 O O . SER A 1 102 ? -12.672 8.086 9.308 1.00 95.50 102 SER A O 1
ATOM 824 N N . ALA A 1 103 ? -10.491 7.632 9.564 1.00 95.25 103 ALA A N 1
ATOM 825 C CA . ALA A 1 103 ? -10.672 6.958 10.844 1.00 95.25 103 ALA A CA 1
ATOM 826 C C . ALA A 1 103 ? -11.208 7.905 11.917 1.00 95.25 103 ALA A C 1
ATOM 828 O O . ALA A 1 103 ? -12.191 7.564 12.569 1.00 95.25 103 ALA A O 1
ATOM 829 N N . ASP A 1 104 ? -10.652 9.113 12.021 1.00 96.25 104 ASP A N 1
ATOM 830 C CA . ASP A 1 104 ? -11.121 10.137 12.957 1.00 96.25 104 ASP A CA 1
ATOM 831 C C . ASP A 1 104 ? -12.590 10.495 12.689 1.00 96.25 104 ASP A C 1
ATOM 833 O O . ASP A 1 104 ? -13.406 10.544 13.610 1.00 96.25 104 ASP A O 1
ATOM 837 N N . LYS A 1 105 ? -12.959 10.671 11.412 1.00 96.75 105 LYS A N 1
ATOM 838 C CA . LYS A 1 105 ? -14.336 10.966 10.994 1.00 96.75 105 LYS A CA 1
ATOM 839 C C . LYS A 1 105 ? -15.329 9.884 11.429 1.00 96.75 105 LYS A C 1
ATOM 841 O O . LYS A 1 105 ? -16.450 10.218 11.808 1.00 96.75 105 LYS A O 1
ATOM 846 N N . TYR A 1 106 ? -14.950 8.611 11.332 1.00 96.31 106 TYR A N 1
ATOM 847 C CA . TYR A 1 106 ? -15.828 7.479 11.652 1.00 96.31 106 TYR A CA 1
ATOM 848 C C . TYR A 1 106 ? -15.630 6.932 13.075 1.00 96.31 106 TYR A C 1
ATOM 850 O O . TYR A 1 106 ? -16.294 5.967 13.449 1.00 96.31 106 TYR A O 1
ATOM 858 N N . GLY A 1 107 ? -14.750 7.542 13.879 1.00 96.25 107 GLY A N 1
ATOM 859 C CA . GLY A 1 107 ? -14.434 7.087 15.235 1.00 96.25 107 GLY A CA 1
ATOM 860 C C . GLY A 1 107 ? -13.748 5.717 15.279 1.00 96.25 107 GLY A C 1
ATOM 861 O O . GLY A 1 107 ? -13.971 4.951 16.211 1.00 96.25 107 GLY A O 1
ATOM 862 N N . ILE A 1 108 ? -12.956 5.383 14.259 1.00 97.19 108 ILE A N 1
ATOM 863 C CA . ILE A 1 108 ? -12.291 4.082 14.140 1.00 97.19 108 ILE A CA 1
ATOM 864 C C . ILE A 1 108 ? -11.001 4.078 14.943 1.00 97.19 108 ILE A C 1
ATOM 866 O O . ILE A 1 108 ? -10.106 4.888 14.712 1.00 97.19 108 ILE A O 1
ATOM 870 N N . VAL A 1 109 ? -10.865 3.081 15.811 1.00 97.06 109 VAL A N 1
ATOM 871 C CA . VAL A 1 109 ? -9.615 2.755 16.487 1.00 97.06 109 VAL A CA 1
ATOM 872 C C . VAL A 1 109 ? -8.920 1.660 15.685 1.00 97.06 109 VAL A C 1
ATOM 874 O O . VAL A 1 109 ? -9.344 0.503 15.664 1.00 97.06 109 VAL A O 1
ATOM 877 N N . TRP A 1 110 ? -7.832 2.007 14.998 1.00 97.19 110 TRP A N 1
ATOM 878 C CA . TRP A 1 110 ? -7.209 1.110 14.023 1.00 97.19 110 TRP A CA 1
ATOM 879 C C . TRP A 1 110 ? -6.745 -0.219 14.621 1.00 97.19 110 TRP A C 1
ATOM 881 O O . TRP A 1 110 ? -6.827 -1.256 13.971 1.00 97.19 110 TRP A O 1
ATOM 891 N N . LYS A 1 111 ? -6.279 -0.253 15.869 1.00 97.44 111 LYS A N 1
ATOM 892 C CA . LYS A 1 111 ? -5.899 -1.533 16.501 1.00 97.44 111 LYS A CA 1
ATOM 893 C C . LYS A 1 111 ? -7.071 -2.521 16.652 1.00 97.44 111 LYS A C 1
ATOM 895 O O . LYS A 1 111 ? -6.823 -3.729 16.700 1.00 97.44 111 LYS A O 1
ATOM 900 N N . ASP A 1 112 ? -8.307 -2.024 16.675 1.00 98.06 112 ASP A N 1
ATOM 901 C CA . ASP A 1 112 ? -9.515 -2.791 16.989 1.00 98.06 112 ASP A CA 1
ATOM 902 C C . ASP A 1 112 ? -10.279 -3.237 15.723 1.00 98.06 112 ASP A C 1
ATOM 904 O O . ASP A 1 112 ? -11.266 -3.966 15.817 1.00 98.06 112 ASP A O 1
ATOM 908 N N . ILE A 1 113 ? -9.798 -2.889 14.517 1.00 98.31 113 ILE A N 1
ATOM 909 C CA . ILE A 1 113 ? -10.433 -3.352 13.275 1.00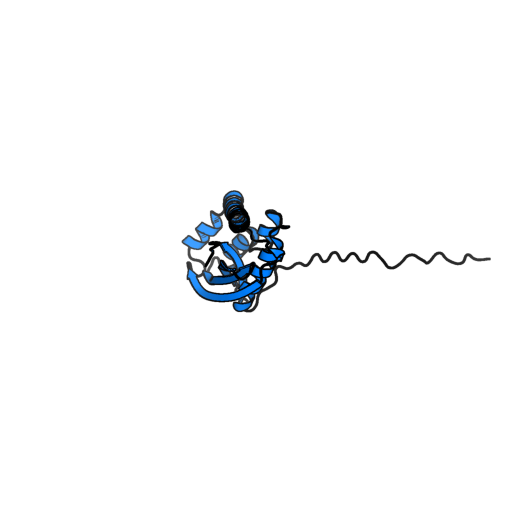 98.31 113 ILE A CA 1
ATOM 910 C C . ILE A 1 113 ? -10.287 -4.869 13.070 1.00 98.31 113 ILE A C 1
ATOM 912 O O . ILE A 1 113 ? -9.262 -5.487 13.387 1.00 98.31 113 ILE A O 1
ATOM 916 N N . THR A 1 114 ? -11.303 -5.484 12.470 1.00 98.25 114 THR A N 1
ATOM 917 C CA . THR A 1 114 ? -11.367 -6.927 12.196 1.00 98.25 114 THR A CA 1
ATOM 918 C C . THR A 1 114 ? -11.429 -7.184 10.698 1.00 98.25 114 THR A C 1
ATOM 920 O O . THR A 1 114 ? -12.220 -6.567 9.998 1.00 98.25 114 THR A O 1
ATOM 923 N N . TYR A 1 115 ? -10.570 -8.075 10.200 1.00 97.94 115 TYR A N 1
ATOM 924 C CA . TYR A 1 115 ? -10.536 -8.448 8.786 1.00 97.94 115 TYR A CA 1
ATOM 925 C C . TYR A 1 115 ? -11.806 -9.221 8.433 1.00 97.94 115 TYR A C 1
ATOM 927 O O . TYR A 1 115 ? -12.165 -10.139 9.170 1.00 97.94 115 TYR A O 1
ATOM 935 N N . GLU A 1 116 ? -12.435 -8.895 7.306 1.00 97.62 116 GLU A N 1
ATOM 936 C CA . GLU A 1 116 ? -13.549 -9.684 6.776 1.00 97.62 116 GLU A CA 1
ATOM 937 C C . GLU A 1 116 ? -13.143 -10.451 5.525 1.00 97.62 116 GLU A C 1
ATOM 939 O O . GLU A 1 116 ? -13.138 -11.680 5.529 1.00 97.62 116 GLU A O 1
ATOM 944 N N . ASP A 1 117 ? -12.785 -9.732 4.463 1.00 97.75 117 ASP A N 1
ATOM 945 C CA . ASP A 1 117 ? -12.515 -10.329 3.161 1.00 97.75 117 ASP A CA 1
ATOM 946 C C . ASP A 1 117 ? -11.587 -9.451 2.314 1.00 97.75 117 ASP A C 1
ATOM 948 O O . ASP A 1 117 ? -11.453 -8.247 2.542 1.00 97.75 117 ASP A O 1
ATOM 952 N N . TYR A 1 118 ? -10.954 -10.055 1.315 1.00 98.06 118 TYR A N 1
ATOM 953 C CA . TYR A 1 118 ? -10.173 -9.361 0.306 1.00 98.06 118 TYR A CA 1
ATOM 954 C C . TYR A 1 118 ? -10.458 -9.959 -1.066 1.00 98.06 118 TYR A C 1
ATOM 956 O O . TYR A 1 118 ? -10.099 -11.098 -1.357 1.00 98.06 118 TYR A O 1
ATOM 964 N N . THR A 1 119 ? -11.049 -9.143 -1.932 1.00 98.06 119 THR A N 1
ATOM 965 C CA . THR A 1 119 ? -11.298 -9.489 -3.333 1.00 98.06 119 THR A CA 1
ATOM 966 C C . THR A 1 119 ? -10.368 -8.696 -4.231 1.00 98.06 119 THR A C 1
ATOM 968 O O . THR A 1 119 ? -10.018 -7.555 -3.925 1.00 98.06 119 THR A O 1
ATOM 971 N N . PHE A 1 120 ? -9.949 -9.280 -5.350 1.00 97.81 120 PHE A N 1
ATOM 972 C CA . PHE A 1 120 ? -9.041 -8.617 -6.277 1.00 97.81 120 PHE A CA 1
ATOM 973 C C . PHE A 1 120 ? -9.264 -9.058 -7.718 1.00 97.81 120 PHE A C 1
ATOM 975 O O . PHE A 1 120 ? -9.799 -10.127 -7.998 1.00 97.81 120 PHE A O 1
ATOM 982 N N . GLU A 1 121 ? -8.807 -8.207 -8.626 1.00 97.38 121 GLU A N 1
ATOM 983 C CA . GLU A 1 121 ? -8.678 -8.483 -10.048 1.00 97.38 121 GLU A CA 1
ATOM 984 C C . GLU A 1 121 ? -7.236 -8.211 -10.483 1.00 97.38 121 GLU A C 1
ATOM 986 O O . GLU A 1 121 ? -6.623 -7.220 -10.069 1.00 97.38 121 GLU A O 1
ATOM 991 N N . GLU A 1 122 ? -6.688 -9.087 -11.323 1.00 96.50 122 GLU A N 1
ATOM 992 C CA . GLU A 1 122 ? -5.431 -8.809 -12.013 1.00 96.50 122 GLU A CA 1
ATOM 993 C C . GLU A 1 122 ? -5.664 -7.789 -13.130 1.00 96.50 122 GLU A C 1
ATOM 995 O O . GLU A 1 122 ? -6.673 -7.811 -13.840 1.00 96.50 122 GLU A O 1
ATOM 1000 N N . ARG A 1 123 ? -4.719 -6.866 -13.279 1.00 94.62 123 ARG A N 1
ATOM 1001 C CA . ARG A 1 123 ? -4.727 -5.824 -14.302 1.00 94.62 123 ARG A CA 1
ATOM 1002 C C . ARG A 1 123 ? -3.336 -5.705 -14.899 1.00 94.62 123 ARG A C 1
ATOM 1004 O O . ARG A 1 123 ? -2.333 -5.896 -14.215 1.00 94.62 123 ARG A O 1
ATOM 1011 N N . GLU A 1 124 ? -3.296 -5.341 -16.169 1.00 94.19 124 GLU A N 1
ATOM 1012 C CA . GLU A 1 124 ? -2.065 -5.016 -16.870 1.00 94.19 124 GLU A CA 1
ATOM 1013 C C . GLU A 1 124 ? -2.209 -3.633 -17.501 1.00 94.19 124 GLU A C 1
ATOM 1015 O O . GLU A 1 124 ? -3.197 -3.349 -18.180 1.00 94.19 124 GLU A O 1
ATOM 1020 N N . GLN A 1 125 ? -1.243 -2.762 -17.232 1.00 88.88 125 GLN A N 1
ATOM 1021 C CA . GLN A 1 125 ? -1.162 -1.422 -17.802 1.00 88.88 125 GLN A CA 1
ATOM 1022 C C . GLN A 1 125 ? 0.307 -1.126 -18.086 1.00 88.88 125 GLN A C 1
ATOM 1024 O O . GLN A 1 125 ? 1.147 -1.370 -17.231 1.00 88.88 125 GLN A O 1
ATOM 1029 N N . ASP A 1 126 ? 0.630 -0.636 -19.285 1.00 89.81 126 ASP A N 1
ATOM 1030 C CA . ASP A 1 126 ? 2.024 -0.389 -19.698 1.00 89.81 126 ASP A CA 1
ATOM 1031 C C . ASP A 1 126 ? 2.933 -1.620 -19.584 1.00 89.81 126 ASP A C 1
ATOM 1033 O O . ASP A 1 126 ? 4.120 -1.493 -19.294 1.00 89.81 126 ASP A O 1
ATOM 1037 N N . ASN A 1 127 ? 2.360 -2.811 -19.802 1.00 89.69 127 ASN A N 1
ATOM 1038 C CA . ASN A 1 127 ? 2.989 -4.122 -19.591 1.00 89.69 127 ASN A CA 1
ATOM 1039 C C . ASN A 1 127 ? 3.442 -4.379 -18.140 1.00 89.69 127 ASN A C 1
ATOM 1041 O O . ASN A 1 127 ? 4.221 -5.294 -17.861 1.00 89.69 127 ASN A O 1
ATOM 1045 N N . ILE A 1 128 ? 2.946 -3.581 -17.194 1.00 91.31 128 ILE A N 1
ATOM 1046 C CA . ILE A 1 128 ? 3.117 -3.780 -15.761 1.00 91.31 128 ILE A CA 1
ATOM 1047 C C . ILE A 1 128 ? 1.893 -4.534 -15.253 1.00 91.31 128 ILE A C 1
ATOM 1049 O O . ILE A 1 128 ? 0.764 -4.041 -15.319 1.00 91.31 128 ILE A O 1
ATOM 1053 N N . LYS A 1 129 ? 2.127 -5.739 -14.732 1.00 94.88 129 LYS A N 1
ATOM 1054 C CA . LYS A 1 129 ? 1.092 -6.565 -14.110 1.00 94.88 129 LYS A CA 1
ATOM 1055 C C . LYS A 1 129 ? 0.935 -6.209 -12.640 1.00 94.88 129 LYS A C 1
ATOM 1057 O O . LYS A 1 129 ? 1.911 -6.078 -11.901 1.00 94.88 129 LYS A O 1
ATOM 1062 N N . GLY A 1 130 ? -0.309 -6.101 -12.207 1.00 95.62 130 GLY A N 1
ATOM 1063 C CA . GLY A 1 130 ? -0.663 -5.783 -10.837 1.00 95.62 130 GLY A CA 1
ATOM 1064 C C . GLY A 1 130 ? -2.020 -6.347 -10.457 1.00 95.62 130 GLY A C 1
ATOM 1065 O O . GLY A 1 130 ? -2.718 -6.956 -11.264 1.00 95.62 130 GLY A O 1
ATOM 1066 N N . THR A 1 131 ? -2.408 -6.106 -9.214 1.00 96.81 131 THR A N 1
ATOM 1067 C CA . THR A 1 131 ? -3.759 -6.350 -8.725 1.00 96.81 131 THR A CA 1
ATOM 1068 C C . THR A 1 131 ? -4.392 -5.046 -8.279 1.00 96.81 131 THR A C 1
ATOM 1070 O O . THR A 1 131 ? -3.735 -4.154 -7.730 1.00 96.81 131 THR A O 1
ATOM 1073 N N . ARG A 1 132 ? -5.700 -4.955 -8.492 1.00 96.69 132 ARG A N 1
ATOM 1074 C CA . ARG A 1 132 ? -6.563 -3.965 -7.865 1.00 96.69 132 ARG A CA 1
ATOM 1075 C C . ARG A 1 132 ? -7.570 -4.723 -7.022 1.00 96.69 132 ARG A C 1
ATOM 1077 O O . ARG A 1 132 ? -8.306 -5.548 -7.548 1.00 96.69 132 ARG A O 1
ATOM 1084 N N . GLY A 1 133 ? -7.598 -4.452 -5.725 1.00 97.19 133 GLY A N 1
ATOM 1085 C CA . GLY A 1 133 ? -8.477 -5.171 -4.814 1.00 97.19 133 GLY A CA 1
ATOM 1086 C C . GLY A 1 133 ? -9.201 -4.281 -3.827 1.00 97.19 133 GLY A C 1
ATOM 1087 O O . GLY A 1 133 ? -8.883 -3.101 -3.677 1.00 97.19 133 GLY A O 1
ATOM 1088 N N . THR A 1 134 ? -10.178 -4.875 -3.160 1.00 98.31 134 THR A N 1
ATOM 1089 C CA . THR A 1 134 ? -10.987 -4.267 -2.111 1.00 98.31 134 THR A CA 1
ATOM 1090 C C . THR A 1 134 ? -10.814 -5.103 -0.858 1.00 98.31 134 THR A C 1
ATOM 1092 O O . THR A 1 134 ? -11.174 -6.278 -0.842 1.00 98.31 134 THR A O 1
ATOM 1095 N N . LEU A 1 135 ? -10.238 -4.497 0.175 1.00 98.44 135 LEU A N 1
ATOM 1096 C CA . LEU A 1 135 ? -10.177 -5.062 1.515 1.00 98.44 135 LEU A CA 1
ATOM 1097 C C . LEU A 1 135 ? -11.401 -4.584 2.292 1.00 98.44 135 LEU A C 1
ATOM 1099 O O . LEU A 1 135 ? -11.585 -3.376 2.456 1.00 98.44 135 LEU A O 1
ATOM 1103 N N . SER A 1 136 ? -12.192 -5.535 2.771 1.00 98.44 136 SER A N 1
ATOM 1104 C CA . SER A 1 136 ? -13.329 -5.328 3.662 1.00 98.44 136 SER A CA 1
ATOM 1105 C C . SER A 1 136 ? -12.909 -5.615 5.101 1.00 98.44 136 SER A C 1
ATOM 1107 O O . SER A 1 136 ? -12.247 -6.619 5.384 1.00 98.44 136 SER A O 1
ATOM 1109 N N . PHE A 1 137 ? -13.284 -4.733 6.020 1.00 98.25 137 PHE A N 1
ATOM 1110 C CA . PHE A 1 137 ? -13.017 -4.883 7.447 1.00 98.25 137 PHE A CA 1
ATOM 1111 C C . PHE A 1 137 ? -14.139 -4.254 8.275 1.00 98.25 137 PHE A C 1
ATOM 1113 O O . PHE A 1 137 ? -14.921 -3.451 7.771 1.00 98.25 137 PHE A O 1
ATOM 1120 N N . LYS A 1 138 ? -14.189 -4.587 9.563 1.00 98.38 138 LYS A N 1
ATOM 1121 C CA . LYS A 1 138 ? -15.158 -4.049 10.521 1.00 98.38 138 LYS A CA 1
ATOM 1122 C C . LYS A 1 138 ? -14.509 -3.279 11.654 1.00 98.38 138 LYS A C 1
ATOM 1124 O O . LYS A 1 138 ? -13.401 -3.613 12.070 1.00 98.38 138 LYS A O 1
ATOM 1129 N N . HIS A 1 139 ? -15.248 -2.314 12.185 1.00 98.25 139 HIS A N 1
ATOM 1130 C CA . HIS A 1 139 ? -15.023 -1.692 13.489 1.00 98.25 139 HIS A CA 1
ATOM 1131 C C . HIS A 1 139 ? -16.383 -1.535 14.171 1.00 98.25 139 HIS A C 1
ATOM 1133 O O . HIS A 1 139 ? -17.285 -0.969 13.555 1.00 98.25 139 HIS A O 1
ATOM 1139 N N . ASP A 1 140 ? -16.543 -2.040 15.395 1.00 96.81 140 ASP A N 1
ATOM 1140 C CA . ASP A 1 140 ? -17.821 -2.026 16.130 1.00 96.81 140 ASP A CA 1
ATOM 1141 C C . ASP A 1 140 ? -19.014 -2.503 15.278 1.00 96.81 140 ASP A C 1
ATOM 1143 O O . ASP A 1 140 ? -20.016 -1.807 15.126 1.00 96.81 140 ASP A O 1
ATOM 1147 N N . ASP A 1 141 ? -18.855 -3.667 14.638 1.00 95.88 141 ASP A N 1
ATOM 1148 C CA . ASP A 1 141 ? -19.813 -4.297 13.711 1.00 95.88 141 ASP A CA 1
ATOM 1149 C C . ASP A 1 141 ? -20.182 -3.495 12.447 1.00 95.88 141 ASP A C 1
ATOM 1151 O O . ASP A 1 141 ? -20.888 -4.013 11.577 1.00 95.88 141 ASP A O 1
ATOM 1155 N N . LYS A 1 142 ? -19.649 -2.280 12.270 1.00 98.06 142 LYS A N 1
ATOM 1156 C CA . LYS A 1 142 ? -19.834 -1.479 11.055 1.00 98.06 142 LYS A CA 1
ATOM 1157 C C . LYS A 1 142 ? -18.829 -1.874 9.972 1.00 98.06 142 LYS A C 1
ATOM 1159 O O . LYS A 1 142 ? -17.634 -1.956 10.276 1.00 98.06 142 LYS A O 1
ATOM 1164 N N . PRO A 1 143 ? -19.276 -2.109 8.727 1.00 98.12 143 PRO A N 1
ATOM 1165 C CA . PRO A 1 143 ? -18.405 -2.505 7.631 1.00 98.12 143 PRO A CA 1
ATOM 1166 C C . PRO A 1 143 ? -17.746 -1.299 6.952 1.00 98.12 143 PRO A C 1
ATOM 1168 O O . PRO A 1 143 ? -18.358 -0.259 6.710 1.00 98.12 143 PRO A O 1
ATOM 1171 N N . TYR A 1 144 ? -16.490 -1.480 6.567 1.00 98.31 144 TYR A N 1
ATOM 1172 C CA . TYR A 1 144 ? -15.690 -0.501 5.848 1.00 98.31 144 TYR A CA 1
ATOM 1173 C C . TYR A 1 144 ? -14.902 -1.176 4.735 1.00 98.31 144 TYR A C 1
ATOM 1175 O O . TYR A 1 144 ? -14.587 -2.367 4.792 1.00 98.31 144 TYR A O 1
ATOM 1183 N N . THR A 1 145 ? -14.535 -0.387 3.730 1.00 98.31 145 THR A N 1
ATOM 1184 C CA . THR A 1 145 ? -13.663 -0.836 2.649 1.00 98.31 145 THR A CA 1
ATOM 1185 C C . THR A 1 145 ? -12.512 0.110 2.384 1.00 98.31 145 THR A C 1
ATOM 1187 O O . THR A 1 145 ? -12.595 1.327 2.561 1.00 98.31 145 THR A O 1
ATOM 1190 N N . ILE A 1 146 ? -11.422 -0.472 1.896 1.00 97.88 146 ILE A N 1
ATOM 1191 C CA . ILE A 1 146 ? -10.278 0.242 1.346 1.00 97.88 146 ILE A CA 1
ATOM 1192 C C . ILE A 1 146 ? -9.803 -0.462 0.075 1.00 97.88 146 ILE A C 1
ATOM 1194 O O . ILE A 1 146 ? -9.796 -1.688 -0.027 1.00 97.88 146 ILE A O 1
ATOM 1198 N N . ARG A 1 147 ? -9.406 0.320 -0.924 1.00 97.88 147 ARG A N 1
ATOM 1199 C CA . ARG A 1 147 ? -8.827 -0.188 -2.166 1.00 97.88 147 ARG A CA 1
ATOM 1200 C C . ARG A 1 147 ? -7.340 -0.426 -1.988 1.00 97.88 147 ARG A C 1
ATOM 1202 O O . ARG A 1 147 ? -6.620 0.476 -1.562 1.00 97.88 147 ARG A O 1
ATOM 1209 N N . LEU A 1 148 ? -6.884 -1.602 -2.389 1.00 97.69 148 LEU A N 1
ATOM 1210 C CA . LEU A 1 148 ? -5.480 -1.984 -2.416 1.00 97.69 148 LEU A CA 1
ATOM 1211 C C . LEU A 1 148 ? -4.990 -2.054 -3.862 1.00 97.69 148 LEU A C 1
ATOM 1213 O O . LEU A 1 148 ? -5.717 -2.478 -4.765 1.00 97.69 148 LEU A O 1
ATOM 1217 N N . SER A 1 149 ? -3.747 -1.647 -4.081 1.00 96.44 149 SER A N 1
ATOM 1218 C CA . SER A 1 149 ? -3.036 -1.866 -5.339 1.00 96.44 149 SER A CA 1
ATOM 1219 C C . SER A 1 149 ? -1.715 -2.550 -5.043 1.00 96.44 149 SER A C 1
ATOM 1221 O O . SER A 1 149 ? -0.991 -2.120 -4.142 1.00 96.44 149 SER A O 1
ATOM 1223 N N . ALA A 1 150 ? -1.397 -3.605 -5.787 1.00 96.31 150 ALA A N 1
ATOM 1224 C CA . ALA A 1 150 ? -0.129 -4.312 -5.652 1.00 96.31 150 ALA A CA 1
ATOM 1225 C C . ALA A 1 150 ? 0.477 -4.632 -7.019 1.00 96.31 150 ALA A C 1
ATOM 1227 O O . ALA A 1 150 ? -0.249 -4.887 -7.974 1.00 96.31 150 ALA A O 1
ATOM 1228 N N . LEU A 1 151 ? 1.804 -4.638 -7.104 1.00 95.25 151 LEU A N 1
ATOM 1229 C CA . LEU A 1 151 ? 2.547 -5.093 -8.278 1.00 95.25 151 LEU A CA 1
ATOM 1230 C C . LEU A 1 151 ? 2.799 -6.594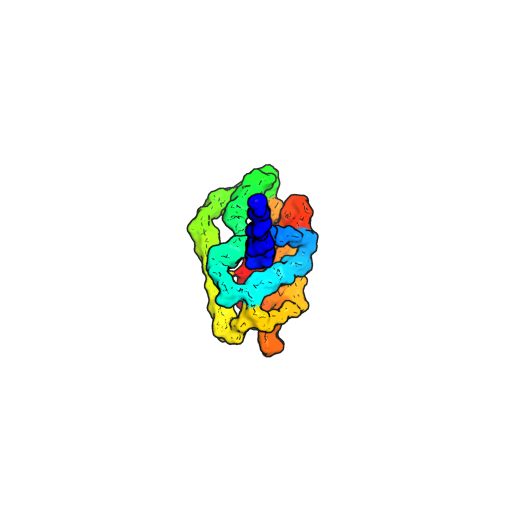 -8.203 1.00 95.25 151 LEU A C 1
ATOM 1232 O O . LEU A 1 151 ? 3.056 -7.116 -7.118 1.00 95.25 151 LEU A O 1
ATOM 1236 N N . ILE A 1 152 ? 2.762 -7.260 -9.358 1.00 94.62 152 ILE A N 1
ATOM 1237 C CA . ILE A 1 152 ? 3.175 -8.657 -9.510 1.00 94.62 152 ILE A CA 1
ATOM 1238 C C . ILE A 1 152 ? 4.615 -8.666 -10.023 1.00 94.62 152 ILE A C 1
ATOM 1240 O O . ILE A 1 152 ? 4.910 -8.220 -11.131 1.00 94.62 152 ILE A O 1
ATOM 1244 N N . MET A 1 153 ? 5.522 -9.177 -9.201 1.00 91.94 153 MET A N 1
ATOM 1245 C CA . MET A 1 153 ? 6.955 -9.236 -9.472 1.00 91.94 153 MET A CA 1
ATOM 1246 C C . MET A 1 153 ? 7.306 -10.419 -10.389 1.00 91.94 153 MET A C 1
ATOM 1248 O O . MET A 1 153 ? 6.533 -11.368 -10.540 1.00 91.94 153 MET A O 1
ATOM 1252 N N . LYS A 1 154 ? 8.517 -10.414 -10.970 1.00 88.19 154 LYS A N 1
ATOM 1253 C CA . LYS A 1 154 ? 9.008 -11.499 -11.852 1.00 88.19 154 LYS A CA 1
ATOM 1254 C C . LYS A 1 154 ? 8.968 -12.881 -11.187 1.00 88.19 154 LYS A C 1
ATOM 1256 O O . LYS A 1 154 ? 8.689 -13.873 -11.853 1.00 88.19 154 LYS A O 1
ATOM 1261 N N . ASP A 1 155 ? 9.218 -12.947 -9.880 1.00 90.31 155 ASP A N 1
ATOM 1262 C CA . ASP A 1 155 ? 9.178 -14.177 -9.076 1.00 90.31 155 ASP A CA 1
ATOM 1263 C C . ASP A 1 155 ? 7.752 -14.576 -8.640 1.00 90.31 155 ASP A C 1
ATOM 1265 O O . ASP A 1 155 ? 7.588 -15.431 -7.764 1.00 90.31 155 ASP A O 1
ATOM 1269 N N . LYS A 1 156 ? 6.727 -13.943 -9.232 1.00 91.81 156 LYS A N 1
ATOM 1270 C CA . LYS A 1 156 ? 5.303 -14.068 -8.893 1.00 91.81 156 LYS A CA 1
ATOM 1271 C C . LYS A 1 156 ? 4.962 -13.652 -7.459 1.00 91.81 156 LYS A C 1
ATOM 1273 O O . LYS A 1 156 ? 3.899 -14.012 -6.959 1.00 91.81 156 LYS A O 1
ATOM 1278 N N . SER A 1 157 ? 5.848 -12.919 -6.784 1.00 94.56 157 SER A N 1
ATOM 1279 C CA . SER A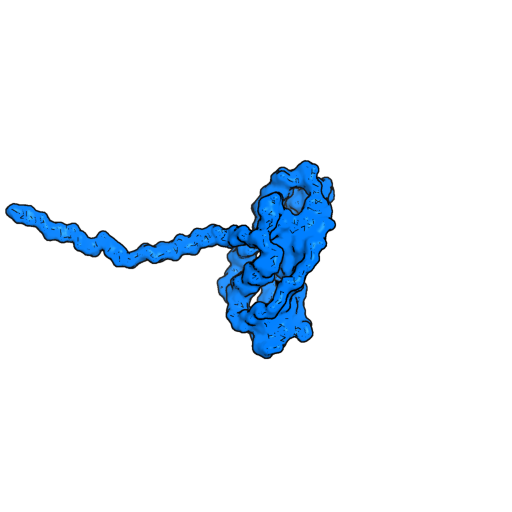 1 157 ? 5.493 -12.267 -5.527 1.00 94.56 157 SER A CA 1
ATOM 1280 C C . SER A 1 157 ? 4.686 -10.995 -5.764 1.00 94.56 157 SER A C 1
ATOM 1282 O O . SER A 1 157 ? 4.675 -10.437 -6.859 1.00 94.56 157 SER A O 1
ATOM 1284 N N . TYR A 1 158 ? 4.012 -10.539 -4.719 1.00 95.12 158 TYR A N 1
ATOM 1285 C CA . TYR A 1 158 ? 3.190 -9.344 -4.713 1.00 95.12 158 TYR A CA 1
ATOM 1286 C C . TYR A 1 158 ? 3.840 -8.289 -3.823 1.00 95.12 158 TYR A C 1
ATOM 1288 O O . TYR A 1 158 ? 4.333 -8.592 -2.731 1.00 95.12 158 TYR A O 1
ATOM 1296 N N . LYS A 1 159 ? 3.822 -7.037 -4.275 1.00 94.81 159 LYS A N 1
ATOM 1297 C CA . LYS A 1 159 ? 4.288 -5.884 -3.498 1.00 94.81 159 LYS A CA 1
ATOM 1298 C C . LYS A 1 159 ? 3.179 -4.850 -3.410 1.00 94.81 159 LYS A C 1
ATOM 1300 O O . LYS A 1 159 ? 2.732 -4.342 -4.433 1.00 94.81 159 LYS A O 1
ATOM 1305 N N . LEU A 1 160 ? 2.715 -4.563 -2.195 1.00 95.44 160 LEU A N 1
ATOM 1306 C CA . LEU A 1 160 ? 1.685 -3.557 -1.952 1.00 95.44 160 LEU A CA 1
ATOM 1307 C C . LEU A 1 160 ? 2.252 -2.164 -2.265 1.00 95.44 160 LEU A C 1
ATOM 1309 O O . LEU A 1 160 ? 3.214 -1.733 -1.636 1.00 95.44 160 LEU A O 1
ATOM 1313 N N . ILE A 1 161 ? 1.657 -1.468 -3.233 1.00 94.62 161 ILE A N 1
ATOM 1314 C CA . ILE A 1 161 ? 2.125 -0.147 -3.688 1.00 94.62 161 ILE A CA 1
ATOM 1315 C C . ILE A 1 161 ? 1.256 1.001 -3.174 1.00 94.62 161 ILE A C 1
ATOM 1317 O O . ILE A 1 161 ? 1.663 2.157 -3.214 1.00 94.62 161 ILE A O 1
ATOM 1321 N N . GLY A 1 162 ? 0.042 0.706 -2.708 1.00 94.44 162 GLY A N 1
ATOM 1322 C CA . GLY A 1 162 ? -0.855 1.745 -2.231 1.00 94.44 162 GLY A CA 1
ATOM 1323 C C . GLY A 1 162 ? -2.140 1.217 -1.617 1.00 94.44 162 GLY A C 1
ATOM 1324 O O . GLY A 1 162 ? -2.634 0.140 -1.956 1.00 94.44 162 GLY A O 1
ATOM 1325 N N . MET A 1 163 ? -2.691 2.032 -0.722 1.00 96.00 163 MET A N 1
ATOM 1326 C CA . MET A 1 163 ? -3.953 1.804 -0.029 1.00 96.00 163 MET A CA 1
ATOM 1327 C C . MET A 1 163 ? -4.766 3.093 -0.104 1.00 96.00 163 MET A C 1
ATOM 1329 O O . MET A 1 163 ? -4.264 4.142 0.268 1.00 96.00 163 MET A O 1
ATOM 1333 N N . SER A 1 164 ? -5.987 3.081 -0.628 1.00 94.69 164 SER A N 1
ATOM 1334 C CA . SER A 1 164 ? -6.741 4.323 -0.855 1.00 94.69 164 SER A CA 1
ATOM 1335 C C . SER A 1 164 ? -8.246 4.099 -0.861 1.00 94.69 164 SER A C 1
ATOM 1337 O O . SER A 1 164 ? -8.721 2.975 -0.771 1.00 94.69 164 SER A O 1
ATOM 1339 N N . GLY A 1 165 ? -9.025 5.172 -1.008 1.00 91.94 165 GLY A N 1
ATOM 1340 C CA . GLY A 1 165 ? -10.465 5.049 -1.231 1.00 91.94 165 GLY A CA 1
ATOM 1341 C C . GLY A 1 165 ? -11.211 4.431 -0.051 1.00 91.94 165 GLY A C 1
ATOM 1342 O O . GLY A 1 165 ? -12.105 3.625 -0.285 1.00 91.94 165 GLY A O 1
ATOM 1343 N N . PHE A 1 166 ? -10.830 4.817 1.168 1.00 95.19 166 PHE A N 1
ATOM 1344 C CA . PHE A 1 166 ? -11.530 4.484 2.405 1.00 95.19 166 PHE A CA 1
ATOM 1345 C C . PHE A 1 166 ? -13.020 4.853 2.308 1.00 95.19 166 PHE A C 1
ATOM 1347 O O . PHE A 1 166 ? -13.341 5.988 1.935 1.00 95.19 166 PHE A O 1
ATOM 1354 N N . ARG A 1 167 ? -13.922 3.926 2.652 1.00 94.25 167 ARG A N 1
ATOM 1355 C CA . ARG A 1 167 ? -15.382 4.133 2.664 1.00 94.25 167 ARG A CA 1
ATOM 1356 C C . ARG A 1 167 ? -16.054 3.329 3.778 1.00 94.25 167 ARG A C 1
ATOM 1358 O O . ARG A 1 167 ? -15.607 2.233 4.090 1.00 94.25 167 ARG A O 1
ATOM 1365 N N . GLU A 1 168 ? -17.129 3.879 4.331 1.00 94.12 168 GLU A N 1
ATOM 1366 C CA . GLU A 1 168 ? -18.150 3.126 5.075 1.00 94.12 168 GLU A CA 1
ATOM 1367 C C . GLU A 1 168 ? -19.099 2.488 4.051 1.00 94.12 168 GLU A C 1
ATOM 1369 O O . GLU A 1 168 ? -19.407 3.130 3.037 1.00 94.12 168 GLU A O 1
ATOM 1374 N N . ASN A 1 169 ? -19.482 1.229 4.274 1.00 84.62 169 ASN A N 1
ATOM 1375 C CA . ASN A 1 169 ? -20.355 0.463 3.379 1.00 84.62 169 ASN A CA 1
ATOM 1376 C C . ASN A 1 169 ? -21.793 0.386 3.891 1.00 84.62 169 ASN A C 1
ATOM 1378 O O . ASN A 1 169 ? -21.976 0.247 5.118 1.00 84.62 169 ASN A O 1
#